Protein AF-A0A6G2DXF3-F1 (afdb_monomer_lite)

Secondary structure (DSSP, 8-state):
--GGG----EEE---EETTTTEE--EEE-TTT-SS-EEE--EEEPP-

Radius of gyration: 14.31 Å; chains: 1; bounding box: 35×19×33 Å

Structure (mmCIF, N/CA/C/O backbone):
data_AF-A0A6G2DXF3-F1
#
_entry.id   AF-A0A6G2DXF3-F1
#
loop_
_atom_site.group_PDB
_atom_site.id
_atom_site.type_symbol
_atom_site.label_atom_id
_atom_site.label_alt_id
_atom_site.label_comp_id
_atom_site.label_asym_id
_atom_site.label_entity_id
_atom_site.label_seq_id
_atom_site.pdbx_PDB_ins_code
_atom_site.Cartn_x
_atom_site.Cartn_y
_atom_site.Cartn_z
_atom_site.occupancy
_atom_site.B_iso_or_equiv
_atom_site.auth_seq_id
_atom_site.auth_comp_id
_atom_site.auth_asym_id
_atom_site.auth_atom_id
_atom_site.pdbx_PDB_model_num
ATOM 1 N N . MET A 1 1 ? 20.575 -7.441 -15.662 1.00 74.88 1 MET A N 1
ATOM 2 C CA . MET A 1 1 ? 19.693 -8.387 -14.941 1.00 74.88 1 MET A CA 1
ATOM 3 C C . MET A 1 1 ? 18.257 -8.070 -15.297 1.00 74.88 1 MET A C 1
ATOM 5 O O . MET A 1 1 ? 17.928 -6.897 -15.431 1.00 74.88 1 MET A O 1
ATOM 9 N N . SER A 1 2 ? 17.422 -9.081 -15.518 1.00 92.62 2 SER A N 1
ATOM 10 C CA . SER A 1 2 ? 16.008 -8.841 -15.816 1.00 92.62 2 SER A CA 1
ATOM 11 C C . SER A 1 2 ? 15.263 -8.413 -14.547 1.00 92.62 2 SER A C 1
ATOM 13 O O . SER A 1 2 ? 15.599 -8.858 -13.452 1.00 92.62 2 SER A O 1
ATOM 15 N N . ARG A 1 3 ? 14.209 -7.592 -14.676 1.00 89.38 3 ARG A N 1
ATOM 16 C CA . ARG A 1 3 ? 13.337 -7.232 -13.538 1.00 89.38 3 ARG A CA 1
ATOM 17 C C . ARG A 1 3 ? 12.752 -8.469 -12.841 1.00 89.38 3 ARG A C 1
ATOM 19 O O . ARG A 1 3 ? 12.490 -8.418 -11.648 1.00 89.38 3 ARG A O 1
ATOM 26 N N . ALA A 1 4 ? 12.566 -9.568 -13.575 1.00 93.00 4 ALA A N 1
ATOM 27 C CA . ALA A 1 4 ? 12.059 -10.831 -13.041 1.00 93.00 4 ALA A CA 1
ATOM 28 C C . ALA A 1 4 ? 13.023 -11.517 -12.054 1.00 93.00 4 ALA A C 1
ATOM 30 O O . ALA A 1 4 ? 12.625 -12.458 -11.381 1.00 93.00 4 ALA A O 1
ATOM 31 N N . GLN A 1 5 ? 14.272 -11.055 -11.965 1.00 95.25 5 GLN A N 1
ATOM 32 C CA . GLN A 1 5 ? 15.296 -11.584 -11.061 1.00 95.25 5 GLN A CA 1
ATOM 33 C C . GLN A 1 5 ? 15.530 -10.688 -9.834 1.00 95.25 5 GLN A C 1
ATOM 35 O O . GLN A 1 5 ? 16.404 -10.990 -9.028 1.00 95.25 5 GLN A O 1
ATOM 40 N N . LEU A 1 6 ? 14.799 -9.574 -9.700 1.00 95.19 6 LEU A N 1
ATOM 41 C CA . LEU A 1 6 ? 14.953 -8.639 -8.585 1.00 95.19 6 LEU A CA 1
ATOM 42 C C . LEU A 1 6 ? 13.981 -8.973 -7.449 1.00 95.19 6 LEU A C 1
ATOM 44 O O . LEU A 1 6 ? 12.788 -9.159 -7.688 1.00 95.19 6 LEU A O 1
ATOM 48 N N . THR A 1 7 ? 14.471 -8.932 -6.212 1.00 95.75 7 THR A N 1
ATOM 49 C CA . THR A 1 7 ? 13.615 -8.839 -5.023 1.00 95.75 7 THR A CA 1
ATOM 50 C C . THR A 1 7 ? 13.273 -7.371 -4.795 1.00 95.75 7 THR A C 1
ATOM 52 O O . THR A 1 7 ? 14.156 -6.570 -4.504 1.00 95.75 7 THR A O 1
ATOM 55 N N . ILE A 1 8 ? 11.998 -7.009 -4.940 1.00 95.44 8 ILE A N 1
ATOM 56 C CA . ILE A 1 8 ? 11.505 -5.655 -4.663 1.00 95.44 8 ILE A CA 1
ATOM 57 C C . ILE A 1 8 ? 10.771 -5.687 -3.324 1.00 95.44 8 ILE A C 1
ATOM 59 O O . ILE A 1 8 ? 9.763 -6.380 -3.198 1.00 95.44 8 ILE A O 1
ATOM 63 N N . LEU A 1 9 ? 11.281 -4.960 -2.329 1.00 97.50 9 LEU A N 1
ATOM 64 C CA . LEU A 1 9 ? 10.686 -4.890 -0.995 1.00 97.50 9 LEU A CA 1
ATOM 65 C C . LEU A 1 9 ? 9.736 -3.693 -0.902 1.00 97.50 9 LEU A C 1
ATOM 67 O O . LEU A 1 9 ? 10.121 -2.550 -1.154 1.00 97.50 9 LEU A O 1
ATOM 71 N N . THR A 1 10 ? 8.488 -3.963 -0.530 1.00 97.38 10 THR A N 1
ATOM 72 C CA . THR A 1 10 ? 7.428 -2.957 -0.393 1.00 97.38 10 THR A CA 1
ATOM 73 C C . THR A 1 10 ? 6.662 -3.160 0.905 1.00 97.38 10 THR A C 1
ATOM 75 O O . THR A 1 10 ? 6.562 -4.285 1.391 1.00 97.38 10 THR A O 1
ATOM 78 N N . ASN A 1 11 ? 6.063 -2.094 1.422 1.00 98.38 11 ASN A N 1
ATOM 79 C CA . ASN A 1 11 ? 5.140 -2.132 2.551 1.00 98.38 11 ASN A CA 1
ATOM 80 C C . ASN A 1 11 ? 3.758 -1.591 2.153 1.00 98.38 11 ASN A C 1
ATOM 82 O O . ASN A 1 11 ? 3.615 -0.894 1.149 1.00 98.38 11 ASN A O 1
ATOM 86 N N . ILE A 1 12 ? 2.758 -1.923 2.966 1.00 98.50 12 ILE A N 1
ATOM 87 C CA . ILE A 1 12 ? 1.452 -1.262 3.036 1.00 98.50 12 ILE A CA 1
ATOM 88 C C . ILE A 1 12 ? 1.033 -1.192 4.506 1.00 98.50 12 ILE A 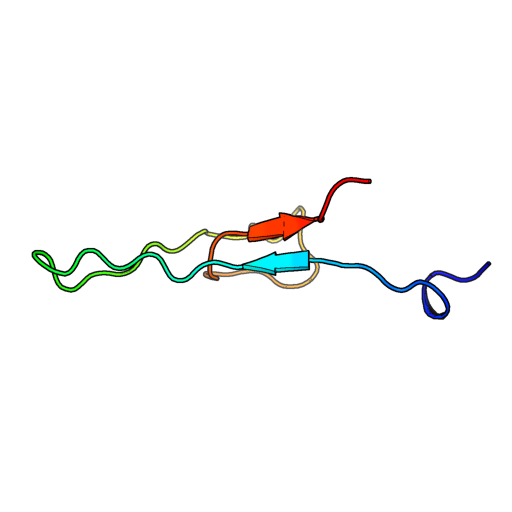C 1
ATOM 90 O O . ILE A 1 12 ? 1.498 -2.002 5.310 1.00 98.50 12 ILE A O 1
ATOM 94 N N . CYS A 1 13 ? 0.156 -0.254 4.857 1.00 98.69 13 CYS A N 1
ATOM 95 C CA . CYS A 1 13 ? -0.346 -0.110 6.218 1.00 98.69 13 CYS A CA 1
ATOM 96 C C . CYS A 1 13 ? -1.871 0.027 6.237 1.00 98.69 13 CYS A C 1
ATOM 98 O O . CYS A 1 13 ? -2.436 0.862 5.530 1.00 98.69 13 CYS A O 1
ATOM 100 N N . LEU A 1 14 ? -2.529 -0.781 7.069 1.00 98.69 14 LEU A N 1
ATOM 101 C CA . LEU A 1 14 ? -3.931 -0.591 7.420 1.00 98.69 14 LEU A CA 1
ATOM 102 C C . LEU A 1 14 ? -3.980 0.407 8.575 1.00 98.69 14 LEU A C 1
ATOM 104 O O . LEU A 1 14 ? -3.532 0.106 9.679 1.00 98.69 14 LEU A O 1
ATOM 108 N N . ILE A 1 15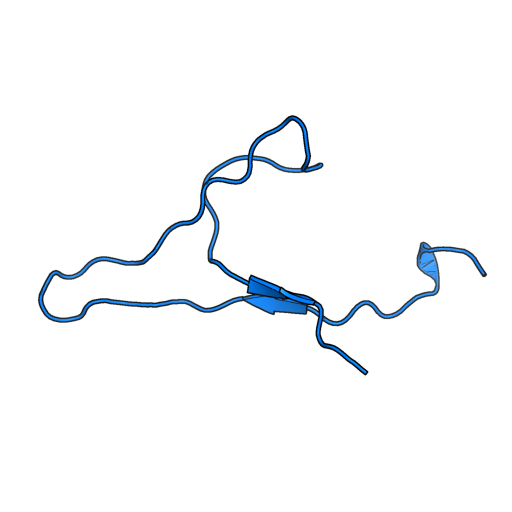 ? -4.501 1.599 8.297 1.00 98.75 15 ILE A N 1
ATOM 109 C CA . ILE A 1 15 ? -4.638 2.671 9.283 1.00 98.75 15 ILE A CA 1
ATOM 110 C C . ILE A 1 15 ? -6.122 2.810 9.595 1.00 98.75 15 ILE A C 1
ATOM 112 O O . ILE A 1 15 ? -6.889 3.280 8.751 1.00 98.75 15 ILE A O 1
ATOM 116 N N . GLU A 1 16 ? -6.509 2.368 10.786 1.00 98.81 16 GLU A N 1
ATOM 117 C CA . GLU A 1 16 ? -7.887 2.399 11.266 1.00 98.81 16 GLU A CA 1
ATOM 118 C C . GLU A 1 16 ? -8.072 3.502 12.309 1.00 98.81 16 GLU A C 1
ATOM 120 O O . GLU A 1 16 ? -7.331 3.590 13.288 1.00 98.81 16 GLU A O 1
ATOM 125 N N . ASP A 1 17 ? -9.084 4.334 12.088 1.00 98.62 17 ASP A N 1
ATOM 126 C CA . ASP A 1 17 ? -9.662 5.200 13.104 1.00 98.62 17 ASP A CA 1
ATOM 127 C C . ASP A 1 17 ? -10.722 4.391 13.861 1.00 98.62 17 ASP A C 1
ATOM 129 O O . ASP A 1 17 ? -11.805 4.110 13.335 1.00 98.62 17 ASP A O 1
ATOM 133 N N . LEU A 1 18 ? -10.384 4.000 15.092 1.00 98.50 18 LEU A N 1
ATOM 134 C CA . LEU A 1 18 ? -11.232 3.160 15.935 1.00 98.50 18 LEU A CA 1
ATOM 135 C C . LEU A 1 18 ? -12.443 3.916 16.497 1.00 98.50 18 LEU A C 1
ATOM 137 O O . LEU A 1 18 ? -13.432 3.280 16.850 1.00 98.50 18 LEU A O 1
ATOM 141 N N . GLU A 1 19 ? -12.412 5.247 16.571 1.00 98.56 19 GLU A N 1
ATOM 142 C CA . GLU A 1 19 ? -13.568 6.028 17.025 1.00 98.56 19 GLU A CA 1
ATOM 143 C C . GLU A 1 19 ? -14.599 6.149 15.903 1.00 98.56 19 GLU A C 1
ATOM 145 O O . GLU A 1 19 ? -15.791 5.910 16.106 1.00 98.56 19 GLU A O 1
ATOM 150 N N . ALA A 1 20 ? -14.136 6.465 14.691 1.00 98.25 20 ALA A N 1
ATOM 151 C CA . ALA A 1 20 ? -15.000 6.597 13.523 1.00 98.25 20 ALA A CA 1
ATOM 152 C C . ALA A 1 20 ? -15.357 5.254 12.865 1.00 98.25 20 ALA A C 1
ATOM 154 O O . ALA A 1 20 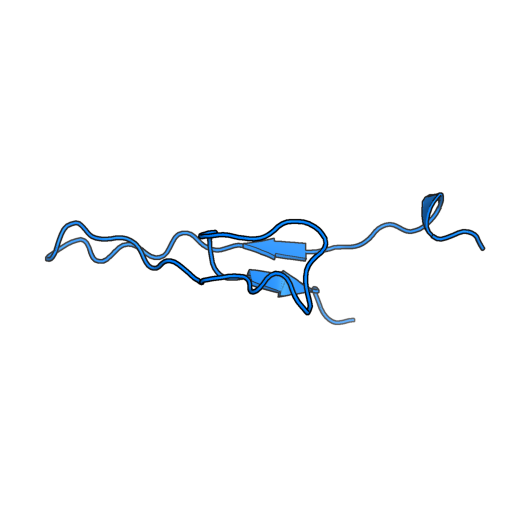? -16.242 5.230 12.005 1.00 98.25 20 ALA A O 1
ATOM 155 N N . GLN A 1 21 ? -14.669 4.166 13.237 1.00 98.19 21 GLN A N 1
ATOM 156 C CA . GLN A 1 21 ? -14.761 2.844 12.606 1.00 98.19 21 GLN A CA 1
ATOM 157 C C . GLN A 1 21 ? -14.510 2.928 11.089 1.00 98.19 21 GLN A C 1
ATOM 159 O O . GLN A 1 21 ? -15.296 2.450 10.266 1.00 98.19 21 GLN A O 1
ATOM 164 N N . ARG A 1 22 ? -13.428 3.618 10.698 1.00 98.62 22 ARG A N 1
ATOM 16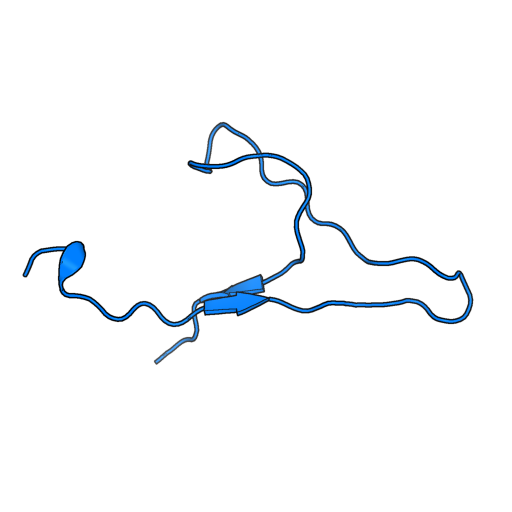5 C CA . ARG A 1 22 ? -13.060 3.874 9.292 1.00 98.62 22 ARG A CA 1
ATOM 166 C C . ARG A 1 22 ? -11.603 3.541 9.029 1.00 98.62 22 ARG A C 1
ATOM 168 O O . ARG A 1 22 ? -10.760 3.669 9.906 1.00 98.62 22 ARG A O 1
ATOM 175 N N . VAL A 1 23 ? -11.302 3.196 7.779 1.00 98.69 23 VAL A N 1
ATOM 176 C CA . VAL A 1 23 ? -9.942 2.877 7.333 1.00 98.69 23 VAL A CA 1
ATOM 177 C C . VAL A 1 23 ? -9.489 3.853 6.253 1.00 98.69 23 VAL A C 1
ATOM 179 O O . VAL A 1 23 ? -10.271 4.245 5.383 1.00 98.69 23 VAL A O 1
ATOM 182 N N . VAL A 1 24 ? -8.217 4.245 6.304 1.00 98.69 24 VAL A N 1
ATOM 183 C CA . VAL A 1 24 ? -7.600 5.105 5.289 1.00 98.69 24 VAL A CA 1
ATOM 184 C C . VAL A 1 24 ? -7.450 4.349 3.971 1.00 98.69 24 VAL A C 1
ATOM 186 O O . VAL A 1 24 ? -6.818 3.294 3.907 1.00 98.69 24 VAL A O 1
ATOM 189 N N . MET A 1 25 ? -7.976 4.942 2.898 1.00 98.38 25 MET A N 1
ATOM 190 C 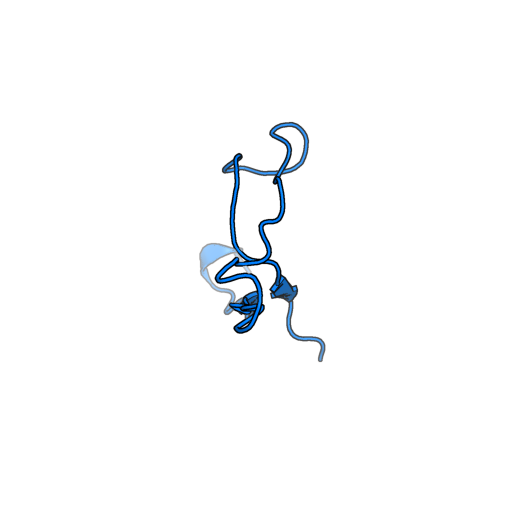CA . MET A 1 25 ? -7.872 4.422 1.536 1.00 98.38 25 MET A CA 1
ATOM 191 C C . MET A 1 25 ? -7.129 5.415 0.646 1.00 98.38 25 MET A C 1
ATOM 193 O O . MET A 1 25 ? -7.427 6.608 0.648 1.00 98.38 25 MET A O 1
ATOM 197 N N . GLN A 1 26 ? -6.201 4.915 -0.167 1.00 98.12 26 GLN A N 1
ATOM 198 C CA . GLN A 1 26 ? -5.507 5.693 -1.188 1.00 98.12 26 GLN A CA 1
ATOM 199 C C . GLN A 1 26 ? -6.039 5.322 -2.574 1.00 98.12 26 GLN A C 1
ATOM 201 O O . GLN A 1 26 ? -6.079 4.146 -2.941 1.00 98.12 26 GLN A O 1
ATOM 206 N N . TYR A 1 27 ? -6.430 6.325 -3.363 1.00 97.62 27 TYR A N 1
ATOM 207 C CA . TYR A 1 27 ? -6.807 6.113 -4.758 1.00 97.62 27 TYR A CA 1
ATOM 208 C C . TYR A 1 27 ? -5.563 6.062 -5.651 1.00 97.62 27 TYR A C 1
ATOM 210 O O . TYR A 1 27 ? -4.771 7.006 -5.695 1.00 97.62 27 TYR A O 1
ATOM 218 N N . ARG A 1 28 ? -5.395 4.955 -6.377 1.00 96.62 28 ARG A N 1
ATOM 219 C CA . ARG A 1 28 ? -4.318 4.749 -7.349 1.00 96.62 28 ARG A CA 1
ATOM 220 C C . ARG A 1 28 ? -4.842 5.018 -8.752 1.00 96.62 28 ARG A C 1
ATOM 222 O O . ARG A 1 28 ? -5.582 4.204 -9.304 1.00 96.62 28 ARG A O 1
ATOM 229 N N . ALA A 1 29 ? -4.450 6.159 -9.307 1.00 94.81 29 ALA A N 1
ATOM 230 C CA . ALA A 1 29 ? -4.907 6.620 -10.610 1.00 94.81 29 ALA A CA 1
ATOM 231 C C . ALA A 1 29 ? -4.370 5.727 -11.759 1.00 94.81 29 ALA A C 1
ATOM 233 O O . ALA A 1 29 ? -3.234 5.232 -11.664 1.00 94.81 29 ALA A O 1
ATOM 234 N N . PRO A 1 30 ? -5.164 5.474 -12.817 1.00 94.75 30 PRO A N 1
ATOM 235 C CA . PRO A 1 30 ? -4.792 4.583 -13.921 1.00 94.75 30 PRO A CA 1
ATOM 236 C C . PRO A 1 30 ? -3.639 5.083 -14.791 1.00 94.75 30 PRO A C 1
ATOM 238 O O . PRO A 1 30 ? -2.956 4.275 -15.412 1.00 94.75 30 PRO A O 1
ATOM 241 N N . GLU A 1 31 ? -3.359 6.382 -14.793 1.00 93.88 31 GLU A N 1
ATOM 242 C CA . GLU A 1 31 ? -2.306 6.996 -15.605 1.00 93.88 31 GLU A CA 1
ATOM 243 C C . GLU A 1 31 ? -0.902 6.580 -15.145 1.00 93.88 31 GLU A C 1
ATOM 245 O O . GLU A 1 31 ? 0.037 6.553 -15.936 1.00 93.88 31 GLU A O 1
ATOM 250 N N . THR A 1 32 ? -0.746 6.246 -13.861 1.00 89.19 32 THR A N 1
ATOM 251 C CA . THR A 1 32 ? 0.561 5.967 -13.243 1.00 89.19 32 THR A CA 1
ATOM 252 C C . THR A 1 32 ? 0.686 4.549 -12.693 1.00 89.19 32 THR A C 1
ATOM 254 O O . THR A 1 32 ? 1.768 4.148 -12.260 1.00 89.19 32 THR A O 1
ATOM 257 N N . ASN A 1 33 ? -0.389 3.754 -12.715 1.00 90.69 33 ASN A N 1
ATOM 258 C CA . ASN A 1 33 ? -0.424 2.438 -12.085 1.00 90.69 33 ASN A CA 1
ATOM 259 C C . ASN A 1 33 ? -0.932 1.356 -13.039 1.00 90.69 33 ASN A C 1
ATOM 261 O O . ASN A 1 33 ? -1.958 1.511 -13.686 1.00 90.69 33 ASN A O 1
ATOM 265 N N . ARG A 1 34 ? -0.262 0.195 -13.036 1.00 90.12 34 ARG A N 1
ATOM 266 C CA . ARG A 1 34 ? -0.706 -0.998 -13.788 1.00 90.12 34 ARG A CA 1
ATOM 267 C C . ARG A 1 34 ? -2.018 -1.590 -13.270 1.00 90.12 34 ARG A C 1
ATOM 269 O O . ARG A 1 34 ? -2.677 -2.324 -13.994 1.00 90.12 34 ARG A O 1
ATOM 276 N N . TRP A 1 35 ? -2.347 -1.314 -12.009 1.00 95.12 35 TRP A N 1
ATOM 277 C CA . TRP A 1 35 ? -3.610 -1.679 -11.385 1.00 95.12 35 TRP A CA 1
ATOM 278 C C . TRP A 1 35 ? -4.114 -0.494 -10.566 1.00 95.12 35 TRP A C 1
ATOM 280 O O . TRP A 1 35 ? -3.369 0.058 -9.750 1.00 95.12 35 TRP A O 1
ATOM 290 N N . SER A 1 36 ? -5.348 -0.091 -10.838 1.00 95.50 36 SER A N 1
ATOM 291 C CA . SER A 1 36 ? -5.953 1.158 -10.368 1.00 95.50 36 SER A CA 1
ATOM 292 C C . SER A 1 36 ? -7.081 0.884 -9.381 1.00 95.50 36 SER A C 1
ATOM 294 O O . SER A 1 36 ? -7.595 -0.230 -9.313 1.00 95.50 36 SER A O 1
ATOM 296 N N . GLY A 1 37 ? -7.498 1.921 -8.657 1.00 97.44 37 GLY A N 1
ATOM 297 C CA . GLY A 1 37 ? -8.583 1.848 -7.678 1.00 97.44 37 GLY A CA 1
ATOM 298 C C . GLY A 1 37 ? -8.114 2.122 -6.253 1.00 97.44 37 GLY A C 1
ATOM 299 O O . GLY A 1 37 ? -7.008 2.620 -6.033 1.00 97.44 37 GLY A O 1
ATOM 300 N N . TYR A 1 38 ? -8.979 1.835 -5.282 1.00 98.00 38 TYR A N 1
ATOM 301 C CA . TYR A 1 38 ? -8.683 2.045 -3.867 1.00 98.00 38 TYR A CA 1
ATOM 302 C C . TYR A 1 38 ? -7.844 0.898 -3.297 1.00 98.00 38 TYR A C 1
ATOM 304 O O . TYR A 1 38 ? -8.182 -0.272 -3.461 1.00 98.00 38 TYR A O 1
ATOM 312 N N . ALA A 1 39 ? -6.762 1.246 -2.605 1.00 97.75 39 ALA A N 1
ATOM 313 C CA . ALA A 1 39 ? -5.880 0.316 -1.908 1.00 97.75 39 ALA A CA 1
ATOM 314 C C . ALA A 1 39 ? -5.355 0.948 -0.609 1.00 97.75 39 ALA A C 1
ATOM 316 O O . ALA A 1 39 ? -5.560 2.140 -0.366 1.00 97.75 39 ALA A O 1
ATOM 317 N N . PHE A 1 40 ? -4.661 0.164 0.217 1.00 98.50 40 PHE A N 1
ATOM 318 C CA . PHE A 1 40 ? -3.968 0.704 1.385 1.00 98.50 40 PHE A CA 1
ATOM 319 C C . PHE A 1 40 ? -2.745 1.538 0.985 1.00 98.50 40 PHE A C 1
ATOM 321 O O . PHE A 1 40 ? -2.086 1.216 -0.011 1.00 98.50 40 PHE A O 1
ATOM 328 N N . PRO A 1 41 ? -2.432 2.597 1.751 1.00 98.25 41 PRO A N 1
ATOM 329 C CA . PRO A 1 41 ? -1.220 3.372 1.541 1.00 98.25 41 PRO A CA 1
ATOM 330 C C . PRO A 1 41 ? 0.028 2.536 1.844 1.00 98.25 41 PRO A C 1
ATOM 332 O O . PRO A 1 41 ? 0.001 1.625 2.675 1.00 98.25 41 PRO A O 1
ATOM 335 N N . GLY A 1 42 ? 1.132 2.854 1.170 1.00 97.56 42 GLY A N 1
ATOM 336 C CA . GLY A 1 42 ? 2.397 2.134 1.296 1.00 97.56 42 GLY A CA 1
ATOM 337 C C . GLY A 1 42 ? 3.458 2.611 0.308 1.00 97.56 42 GLY A C 1
ATOM 338 O O . GLY A 1 42 ? 3.200 3.490 -0.519 1.00 97.56 42 GLY A O 1
ATOM 339 N N . GLY A 1 43 ? 4.652 2.024 0.381 1.00 97.00 43 GLY A N 1
ATOM 340 C CA . GLY A 1 43 ? 5.796 2.433 -0.434 1.00 97.00 43 GLY A CA 1
ATOM 341 C C . GLY A 1 43 ? 6.892 1.376 -0.577 1.00 97.00 43 GLY A C 1
ATOM 342 O O . GLY A 1 43 ? 6.748 0.230 -0.146 1.00 97.00 43 GLY A O 1
ATOM 343 N N . HIS A 1 44 ? 7.993 1.772 -1.219 1.00 97.56 44 HIS A N 1
ATOM 344 C CA . HIS A 1 44 ? 9.211 0.961 -1.308 1.00 97.56 44 HIS A CA 1
ATOM 345 C C . HIS A 1 44 ? 10.040 1.107 -0.029 1.00 97.56 44 HIS A C 1
ATOM 347 O O . HIS A 1 44 ? 10.036 2.168 0.590 1.00 97.56 44 HIS A O 1
ATOM 353 N N . VAL A 1 45 ? 10.749 0.046 0.353 1.00 97.50 45 VAL A N 1
ATOM 354 C CA . VAL A 1 45 ? 11.740 0.104 1.435 1.00 97.50 45 VAL A CA 1
ATOM 355 C C . VAL A 1 45 ? 13.036 0.705 0.882 1.00 97.50 45 VAL A C 1
ATOM 357 O O . VAL A 1 45 ? 13.526 0.244 -0.149 1.00 97.50 45 VAL A O 1
ATOM 360 N N . GLU A 1 46 ? 13.553 1.747 1.535 1.00 95.88 46 GLU A N 1
ATOM 361 C CA . GLU A 1 46 ? 14.827 2.387 1.181 1.00 95.88 46 GLU A CA 1
ATOM 362 C C . GLU A 1 46 ? 16.027 1.541 1.641 1.00 95.88 46 GLU A C 1
ATOM 364 O O . GLU A 1 46 ? 15.903 0.731 2.562 1.00 95.88 46 GLU A O 1
ATOM 369 N N . ASN A 1 47 ? 17.172 1.730 0.977 1.00 79.25 47 ASN A N 1
ATOM 370 C CA . ASN A 1 47 ? 18.442 1.066 1.290 1.00 79.25 47 ASN A CA 1
ATOM 371 C C . ASN A 1 47 ? 19.383 1.996 2.051 1.00 79.25 47 ASN A C 1
ATOM 373 O O . ASN A 1 47 ? 19.442 3.186 1.666 1.00 79.25 47 ASN A O 1
#

Sequence (47 aa):
MSRAQLTILTNICLIEDLEAQRVVMQYRAPETNRWSGYAFPGGHVEN

InterPro domains:
  IPR015797 NUDIX hydrolase-like domain superfamily [SSF55811] (1-46)

Foldseek 3Di:
DDPVPDDWAKDFDFDADPVVRDTDWDFADPVPDPDTGTDTDIGTDDD

Organism: Streptococcu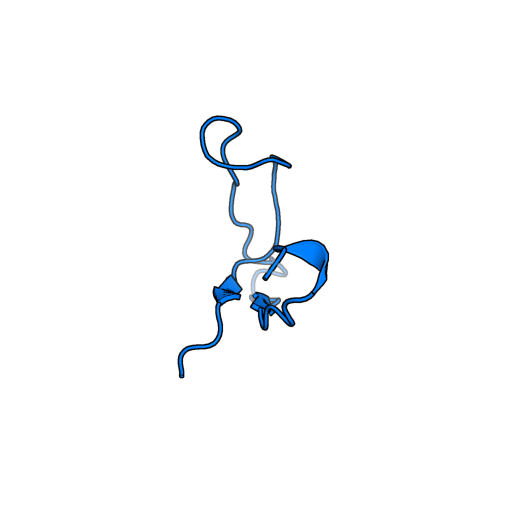s pneumoniae (NCBI:txid1313)

pLDDT: mean 95.66, std 4.71, range [74.88, 98.81]